Protein AF-A0A7V7GKM6-F1 (afdb_monomer_lite)

pLDDT: mean 96.66, std 5.49, range [58.34, 98.69]

Structure (mmCIF, N/CA/C/O backbone):
data_AF-A0A7V7GKM6-F1
#
_entry.id   AF-A0A7V7GKM6-F1
#
loop_
_atom_site.group_PDB
_atom_site.id
_atom_site.type_symbol
_atom_site.label_atom_id
_atom_site.label_alt_id
_atom_site.label_comp_id
_atom_site.label_asym_id
_atom_site.label_entity_id
_atom_site.label_seq_id
_atom_site.pdbx_PDB_ins_code
_atom_site.Cartn_x
_atom_site.Cartn_y
_atom_site.Cartn_z
_atom_site.occupancy
_atom_site.B_iso_or_equiv
_atom_site.auth_seq_id
_atom_site.auth_comp_id
_atom_site.auth_asym_id
_atom_site.auth_atom_id
_atom_site.pdbx_PDB_model_num
ATOM 1 N N . MET A 1 1 ? -10.881 -8.272 4.507 1.00 84.62 1 MET A N 1
ATOM 2 C CA . MET A 1 1 ? -11.511 -7.334 3.553 1.00 84.62 1 MET A CA 1
ATOM 3 C C . MET A 1 1 ? -10.619 -6.121 3.294 1.00 84.62 1 MET A C 1
ATOM 5 O O . MET A 1 1 ? -9.896 -6.191 2.313 1.00 84.62 1 MET A O 1
ATOM 9 N N . TYR A 1 2 ? -10.524 -5.102 4.164 1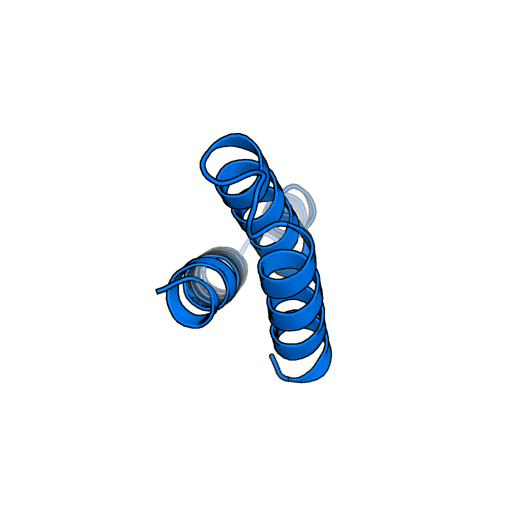.00 97.38 2 TYR A N 1
ATOM 10 C CA . TYR A 1 2 ? -9.676 -3.921 3.881 1.00 97.38 2 TYR A CA 1
ATOM 11 C C . TYR A 1 2 ? -8.169 -4.207 3.838 1.00 97.38 2 TYR A C 1
ATOM 13 O O . TYR A 1 2 ? -7.511 -3.834 2.874 1.00 97.38 2 TYR A O 1
ATOM 21 N N . TYR A 1 3 ? -7.622 -4.942 4.817 1.00 97.50 3 TYR A N 1
ATOM 22 C CA . TYR A 1 3 ? -6.189 -5.283 4.819 1.00 97.50 3 TYR A CA 1
ATOM 23 C C . TYR A 1 3 ? -5.773 -6.024 3.543 1.00 97.50 3 TYR A C 1
ATOM 25 O O . TYR A 1 3 ? -4.790 -5.662 2.913 1.00 97.50 3 TYR A O 1
ATOM 33 N N . GLN A 1 4 ? -6.554 -7.022 3.123 1.00 98.19 4 GLN A N 1
ATOM 34 C CA . GLN A 1 4 ? -6.285 -7.792 1.904 1.00 98.19 4 GLN A CA 1
ATOM 35 C C . GLN A 1 4 ? -6.413 -6.946 0.634 1.00 98.19 4 GLN A C 1
ATOM 37 O O . GLN A 1 4 ? -5.627 -7.139 -0.284 1.00 98.19 4 GLN A O 1
ATOM 42 N N . ALA A 1 5 ? -7.374 -6.020 0.574 1.00 98.44 5 ALA A N 1
ATOM 43 C CA . ALA A 1 5 ? -7.532 -5.127 -0.571 1.00 98.44 5 ALA A CA 1
ATOM 44 C C . ALA A 1 5 ? -6.330 -4.178 -0.702 1.00 98.44 5 ALA A C 1
ATOM 46 O O . ALA A 1 5 ? -5.671 -4.153 -1.740 1.00 98.44 5 ALA A O 1
ATOM 47 N N . ILE A 1 6 ? -5.981 -3.482 0.383 1.00 98.62 6 ILE A N 1
ATOM 48 C CA . ILE A 1 6 ? -4.884 -2.505 0.408 1.00 98.62 6 ILE A CA 1
ATOM 49 C C . ILE A 1 6 ? -3.531 -3.208 0.211 1.00 98.62 6 ILE A C 1
ATOM 51 O O . ILE A 1 6 ? -2.715 -2.768 -0.600 1.00 98.62 6 ILE A O 1
ATOM 55 N N . LYS A 1 7 ? -3.298 -4.343 0.887 1.00 98.38 7 LYS A N 1
ATOM 56 C CA . LYS A 1 7 ? -2.092 -5.158 0.686 1.00 98.38 7 LYS A CA 1
ATOM 57 C C . LYS A 1 7 ? -2.025 -5.739 -0.723 1.00 98.38 7 LYS A C 1
ATOM 59 O O . LYS A 1 7 ? -0.976 -5.673 -1.350 1.00 98.38 7 LYS A O 1
ATOM 64 N N . GLY A 1 8 ? -3.141 -6.227 -1.255 1.00 98.38 8 GLY A N 1
ATOM 65 C CA . GLY A 1 8 ? -3.206 -6.755 -2.613 1.00 98.38 8 GLY A CA 1
ATOM 66 C C . GLY A 1 8 ? -2.907 -5.694 -3.675 1.00 98.38 8 GLY A C 1
ATOM 67 O O . GLY A 1 8 ? -2.230 -5.994 -4.653 1.00 98.38 8 GLY A O 1
ATOM 68 N N . ALA A 1 9 ? -3.357 -4.448 -3.491 1.00 98.50 9 ALA A N 1
ATOM 69 C CA . ALA A 1 9 ? -2.999 -3.336 -4.375 1.00 98.50 9 ALA A CA 1
ATOM 70 C C . ALA A 1 9 ? -1.488 -3.051 -4.343 1.00 98.50 9 ALA A C 1
ATOM 72 O O . ALA A 1 9 ? -0.862 -2.881 -5.391 1.00 98.50 9 ALA A O 1
ATOM 73 N N . TRP A 1 10 ? -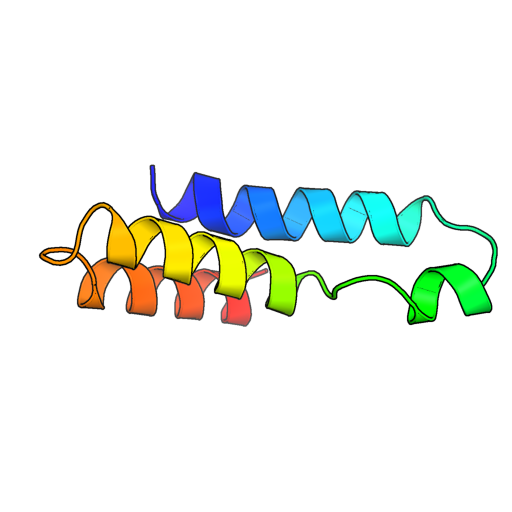0.892 -3.068 -3.149 1.00 98.62 10 TRP A N 1
ATOM 74 C CA . TRP A 1 10 ? 0.552 -2.925 -2.982 1.00 98.62 10 TRP A CA 1
ATOM 75 C C . TRP A 1 10 ? 1.333 -4.063 -3.658 1.00 98.62 10 TRP A C 1
ATOM 77 O O . TRP A 1 10 ? 2.256 -3.803 -4.430 1.00 98.62 10 TRP A O 1
ATOM 87 N N . GLU A 1 11 ? 0.952 -5.320 -3.405 1.00 98.38 11 GLU A N 1
ATOM 88 C CA . GLU A 1 11 ? 1.631 -6.515 -3.926 1.00 98.38 11 GLU A CA 1
ATOM 89 C C . GLU A 1 11 ? 1.564 -6.572 -5.452 1.00 98.38 11 GLU A C 1
ATOM 91 O O . GLU A 1 11 ? 2.601 -6.707 -6.099 1.00 98.38 11 GLU A O 1
ATOM 96 N N . LYS A 1 12 ? 0.382 -6.342 -6.036 1.00 98.44 12 LYS A N 1
ATOM 97 C CA . LYS A 1 12 ? 0.208 -6.286 -7.495 1.00 98.44 12 LYS A CA 1
ATOM 98 C C . LYS A 1 12 ? 1.088 -5.219 -8.136 1.00 98.44 12 LYS A C 1
ATOM 100 O O . LYS A 1 12 ? 1.718 -5.478 -9.159 1.00 98.44 12 LYS A O 1
ATOM 105 N N . GLN A 1 13 ? 1.164 -4.028 -7.538 1.00 98.38 13 GLN A N 1
ATOM 106 C CA . GLN A 1 13 ? 1.997 -2.960 -8.084 1.00 98.38 13 GLN A CA 1
ATOM 107 C C . GLN A 1 13 ? 3.491 -3.284 -7.960 1.00 98.38 13 GLN A C 1
ATOM 109 O O . GLN A 1 13 ? 4.262 -2.991 -8.874 1.00 98.38 13 GLN A O 1
ATOM 114 N N . LYS A 1 14 ? 3.911 -3.921 -6.861 1.00 97.94 14 LYS A N 1
ATOM 115 C CA . LYS A 1 14 ? 5.291 -4.393 -6.681 1.00 97.94 14 LYS A CA 1
ATOM 116 C C . LYS A 1 14 ? 5.660 -5.460 -7.709 1.00 97.94 14 LYS A C 1
ATOM 118 O O . LYS A 1 14 ? 6.730 -5.376 -8.305 1.00 97.94 14 LYS A O 1
ATOM 123 N N . GLU A 1 15 ? 4.789 -6.438 -7.933 1.00 98.19 15 GLU A N 1
ATOM 124 C CA . GLU A 1 15 ? 4.982 -7.479 -8.947 1.00 98.19 15 GLU A CA 1
ATOM 125 C C . GLU A 1 15 ? 5.067 -6.882 -10.352 1.00 98.19 15 GLU A C 1
ATOM 127 O O . GLU A 1 15 ? 5.995 -7.200 -11.097 1.00 98.19 15 GLU A O 1
ATOM 132 N N . TYR A 1 16 ? 4.170 -5.950 -10.682 1.00 97.62 16 TYR A N 1
ATOM 133 C CA . TYR A 1 16 ? 4.206 -5.237 -11.954 1.00 97.62 16 TYR A CA 1
ATOM 134 C C . TYR A 1 16 ? 5.526 -4.485 -12.148 1.00 97.62 16 TYR A C 1
ATOM 136 O O . TYR A 1 16 ? 6.204 -4.703 -13.149 1.00 97.62 16 TYR A O 1
ATOM 144 N N . ILE A 1 17 ? 5.955 -3.677 -11.172 1.00 97.56 17 ILE A N 1
ATOM 145 C CA . ILE A 1 17 ? 7.253 -2.987 -11.214 1.00 97.56 17 ILE A CA 1
ATOM 146 C C . ILE A 1 17 ? 8.396 -3.982 -11.420 1.00 97.56 17 ILE A C 1
ATOM 148 O O . ILE A 1 17 ? 9.265 -3.751 -12.257 1.00 97.56 17 ILE A O 1
ATOM 152 N N . ASN A 1 18 ? 8.403 -5.096 -10.688 1.00 96.94 18 ASN A N 1
ATOM 153 C CA . ASN A 1 18 ? 9.458 -6.103 -10.794 1.00 96.94 18 ASN A CA 1
ATOM 154 C C . ASN A 1 18 ? 9.497 -6.786 -12.168 1.00 96.94 18 ASN A C 1
ATOM 156 O O . ASN A 1 18 ? 10.572 -7.208 -12.586 1.00 96.94 18 ASN A O 1
ATOM 160 N N . SER A 1 19 ? 8.366 -6.851 -12.874 1.00 97.75 19 SER A N 1
ATOM 161 C CA . SER A 1 19 ? 8.280 -7.394 -14.235 1.00 97.75 19 SER A CA 1
ATOM 162 C C . SER A 1 19 ? 8.823 -6.456 -15.323 1.00 97.75 19 SER A C 1
ATOM 164 O O . SER A 1 19 ? 9.062 -6.897 -16.443 1.00 97.75 19 SER A O 1
ATOM 166 N N . ILE A 1 20 ? 9.038 -5.171 -15.016 1.00 97.75 20 ILE A N 1
ATOM 167 C CA . ILE A 1 20 ? 9.549 -4.190 -15.980 1.00 97.75 20 ILE A CA 1
ATOM 168 C C . ILE A 1 20 ? 11.080 -4.282 -16.046 1.00 97.75 20 ILE A C 1
ATOM 170 O O . ILE A 1 20 ? 11.770 -4.093 -15.040 1.00 97.75 20 ILE A O 1
ATOM 174 N N . GLU A 1 21 ? 11.622 -4.516 -17.239 1.00 97.12 21 GLU A N 1
ATOM 175 C CA . GLU A 1 21 ? 13.073 -4.551 -17.471 1.00 97.12 21 GLU A CA 1
ATOM 176 C C . GLU A 1 21 ? 13.661 -3.153 -17.710 1.00 97.12 21 GLU A C 1
ATOM 178 O O . GLU A 1 21 ? 14.713 -2.827 -17.159 1.00 97.12 21 GLU A O 1
ATOM 183 N N . ASP A 1 22 ? 12.967 -2.305 -18.480 1.00 97.00 22 ASP A N 1
ATOM 184 C CA . ASP A 1 22 ? 13.433 -0.953 -18.803 1.00 97.00 22 ASP A CA 1
ATOM 185 C C . ASP A 1 22 ? 13.387 -0.043 -17.555 1.00 97.00 22 ASP A C 1
ATOM 187 O O . ASP A 1 22 ? 12.306 0.213 -17.007 1.00 97.00 22 ASP A O 1
ATOM 191 N N . PRO A 1 23 ? 14.534 0.484 -17.087 1.00 94.62 23 PRO A N 1
ATOM 192 C CA . PRO A 1 23 ? 14.589 1.309 -15.885 1.00 94.62 23 PRO A CA 1
ATOM 193 C C . PRO A 1 23 ? 13.835 2.640 -16.023 1.00 94.62 23 PRO A C 1
ATOM 195 O O . PRO A 1 23 ? 13.290 3.122 -15.030 1.00 94.62 23 PRO A O 1
ATOM 198 N N . ASN A 1 24 ? 13.751 3.217 -17.225 1.00 95.75 24 ASN A N 1
ATOM 199 C CA . ASN A 1 24 ? 13.015 4.460 -17.463 1.00 95.75 24 ASN A CA 1
ATOM 200 C C . ASN A 1 24 ? 11.508 4.216 -17.361 1.00 95.75 24 ASN A C 1
ATOM 202 O O . ASN A 1 24 ? 10.789 4.987 -16.725 1.00 95.75 24 ASN A O 1
ATOM 206 N N . VAL A 1 25 ? 11.033 3.099 -17.920 1.00 94.50 25 VAL A N 1
ATOM 207 C CA . VAL A 1 25 ? 9.632 2.683 -17.774 1.00 94.50 25 VAL A CA 1
ATOM 208 C C . VAL A 1 25 ? 9.330 2.377 -16.306 1.00 94.50 25 VAL A C 1
ATOM 210 O O . VAL A 1 25 ? 8.332 2.858 -15.772 1.00 94.50 25 VAL A O 1
ATOM 213 N N . 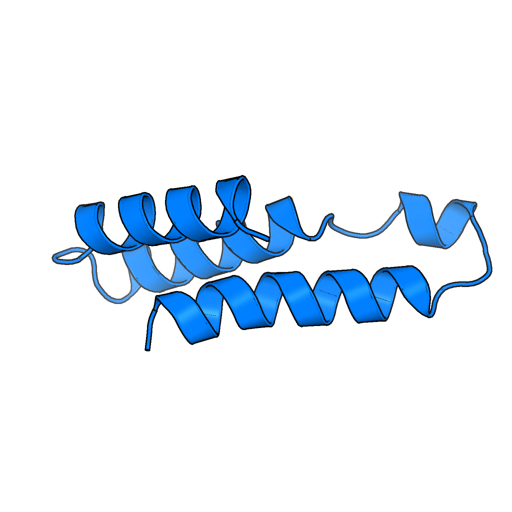LYS A 1 26 ? 10.223 1.668 -15.608 1.00 94.69 26 LYS A N 1
ATOM 214 C CA . LYS A 1 26 ? 10.073 1.325 -14.184 1.00 94.69 26 LYS A CA 1
ATOM 215 C C . LYS A 1 26 ? 9.941 2.549 -13.274 1.00 94.69 26 LYS A C 1
ATOM 217 O O . LYS A 1 26 ? 9.179 2.512 -12.315 1.00 94.69 26 LYS A O 1
ATOM 222 N N . GLN A 1 27 ? 10.660 3.631 -13.563 1.00 92.44 27 GLN A N 1
ATOM 223 C CA . GLN A 1 27 ? 10.579 4.880 -12.794 1.00 92.44 27 GLN A CA 1
ATOM 224 C C . GLN A 1 27 ? 9.334 5.715 -13.120 1.00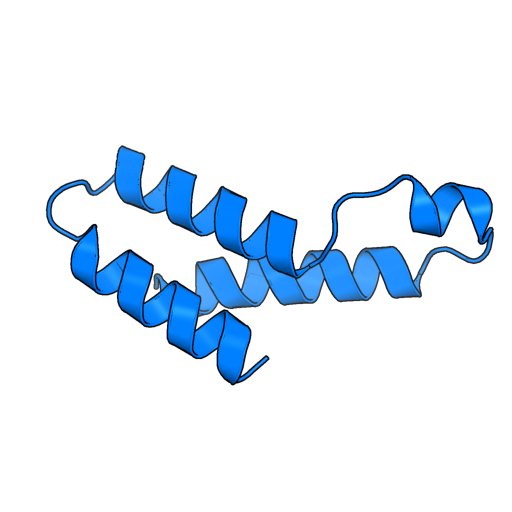 92.44 27 GLN A C 1
ATOM 226 O O . GLN A 1 27 ? 8.959 6.583 -12.337 1.00 92.44 27 GLN A O 1
ATOM 231 N N . SER A 1 28 ? 8.691 5.457 -14.261 1.00 95.62 28 SER A N 1
ATOM 232 C CA . SER A 1 28 ? 7.518 6.210 -14.718 1.00 95.62 28 SER A CA 1
ATOM 233 C C . SER A 1 28 ? 6.185 5.726 -14.132 1.00 95.62 28 SER A C 1
ATOM 235 O O . SER A 1 28 ? 5.166 6.394 -14.302 1.00 95.62 28 SER A O 1
ATOM 237 N N . VAL A 1 29 ? 6.166 4.575 -13.451 1.00 95.38 29 VAL A N 1
ATOM 238 C CA . VAL A 1 29 ? 4.934 3.963 -12.927 1.00 95.38 29 VAL A CA 1
ATOM 239 C C . VAL A 1 29 ? 4.696 4.297 -11.450 1.00 95.38 29 VAL A C 1
ATOM 241 O O . VAL A 1 29 ? 5.612 4.641 -10.705 1.00 95.38 29 VAL A O 1
ATOM 244 N N . GLN A 1 30 ? 3.440 4.175 -11.011 1.00 95.56 30 GLN A N 1
ATOM 245 C CA . GLN A 1 30 ? 3.037 4.382 -9.617 1.00 95.56 30 GLN A CA 1
ATOM 246 C C . GLN A 1 30 ? 3.817 3.465 -8.662 1.00 95.56 30 GLN A C 1
ATOM 248 O O . GLN A 1 30 ? 4.058 2.303 -8.971 1.00 95.56 30 GLN A O 1
ATOM 253 N N . THR A 1 31 ? 4.176 3.949 -7.473 1.00 97.81 31 THR A N 1
ATOM 254 C CA . THR A 1 31 ? 4.843 3.116 -6.460 1.00 97.81 31 THR A CA 1
ATOM 255 C C . THR A 1 31 ? 3.854 2.175 -5.756 1.00 97.81 31 THR A C 1
ATOM 257 O O . THR A 1 31 ? 2.661 2.484 -5.692 1.00 97.81 31 THR A O 1
ATOM 260 N N . PRO A 1 32 ? 4.312 1.067 -5.141 1.00 98.25 32 PRO A N 1
ATOM 261 C CA . PRO A 1 32 ? 3.443 0.200 -4.341 1.00 98.25 32 PRO A CA 1
ATOM 262 C C . PRO A 1 32 ? 2.752 0.945 -3.193 1.00 98.25 32 PRO A C 1
ATOM 264 O O . PRO A 1 32 ? 1.560 0.761 -2.957 1.00 98.25 32 PRO A O 1
ATOM 267 N N . THR A 1 33 ? 3.469 1.862 -2.533 1.00 98.06 33 THR A N 1
ATOM 268 C CA . THR A 1 33 ? 2.902 2.780 -1.532 1.00 98.06 33 THR A CA 1
ATOM 269 C C . THR A 1 33 ? 1.789 3.634 -2.125 1.00 98.06 33 THR A C 1
ATOM 271 O O . THR A 1 33 ? 0.720 3.739 -1.535 1.00 98.06 33 THR A O 1
ATOM 274 N N . GLY A 1 34 ? 2.006 4.205 -3.313 1.00 98.19 34 GLY A N 1
ATOM 275 C CA . GLY A 1 34 ? 0.983 4.977 -4.009 1.00 98.19 34 GLY A CA 1
ATOM 276 C C . GLY A 1 34 ? -0.260 4.146 -4.328 1.00 98.19 34 GLY A C 1
ATOM 277 O O . GLY A 1 34 ? -1.370 4.649 -4.173 1.00 98.19 34 GLY A O 1
ATOM 278 N N . ALA A 1 35 ? -0.089 2.889 -4.748 1.00 98.50 35 ALA A N 1
ATOM 279 C CA . ALA A 1 35 ? -1.201 1.985 -5.043 1.00 98.50 35 ALA A CA 1
ATOM 280 C C . ALA A 1 35 ? -2.006 1.638 -3.780 1.00 98.50 35 ALA A C 1
ATOM 282 O O . ALA A 1 35 ? -3.233 1.718 -3.794 1.00 98.50 35 ALA A O 1
ATOM 283 N N . ALA A 1 36 ? -1.322 1.335 -2.672 1.00 98.62 36 ALA A N 1
ATOM 284 C CA . ALA A 1 36 ? -1.952 1.100 -1.373 1.00 98.62 36 ALA A CA 1
ATOM 285 C C . ALA A 1 36 ? -2.758 2.317 -0.893 1.00 98.62 36 ALA A C 1
ATOM 287 O O . ALA A 1 36 ? -3.912 2.174 -0.493 1.00 98.62 36 ALA A O 1
ATOM 288 N N . THR A 1 37 ? -2.176 3.519 -0.969 1.00 98.62 37 THR A N 1
ATOM 289 C CA . THR A 1 37 ? -2.858 4.760 -0.577 1.00 98.62 37 THR A CA 1
ATOM 290 C C . THR A 1 37 ? -4.074 5.033 -1.456 1.00 98.62 37 THR A C 1
ATOM 292 O O . THR A 1 37 ? -5.133 5.356 -0.930 1.00 98.62 37 THR A O 1
ATOM 295 N N . GLY A 1 38 ? -3.958 4.862 -2.778 1.00 98.62 38 GLY A N 1
ATOM 296 C CA . GLY A 1 38 ? -5.083 5.053 -3.698 1.00 98.62 38 GLY A CA 1
ATOM 297 C C . GLY A 1 38 ? -6.248 4.105 -3.409 1.00 98.62 38 GLY A C 1
ATOM 298 O O . GLY A 1 38 ? -7.401 4.533 -3.381 1.00 98.62 38 GLY A O 1
ATOM 299 N N . GLU A 1 39 ? -5.949 2.837 -3.118 1.00 98.69 39 GLU A N 1
ATOM 300 C CA . GLU A 1 39 ? -6.967 1.856 -2.738 1.00 98.69 39 GLU A CA 1
ATOM 301 C C . GLU A 1 39 ? -7.610 2.188 -1.384 1.00 98.69 39 GLU A C 1
ATOM 303 O O . GLU A 1 39 ? -8.829 2.113 -1.247 1.00 98.69 39 GLU A O 1
ATOM 308 N N . ALA A 1 40 ? -6.823 2.625 -0.396 1.00 98.62 40 ALA A N 1
ATOM 309 C CA . ALA A 1 40 ? -7.354 3.080 0.888 1.00 98.62 40 ALA A CA 1
ATOM 310 C C . ALA A 1 40 ? -8.283 4.296 0.725 1.00 98.62 40 ALA A C 1
ATOM 312 O O . ALA A 1 40 ? -9.371 4.308 1.295 1.00 98.62 40 ALA A O 1
ATOM 313 N N . THR A 1 41 ? -7.909 5.277 -0.104 1.00 98.69 41 THR A N 1
ATOM 314 C CA . THR A 1 41 ? -8.762 6.434 -0.414 1.00 98.69 41 THR A CA 1
ATOM 315 C C . THR A 1 41 ? -10.074 6.009 -1.069 1.00 98.69 41 THR A C 1
ATOM 317 O O . THR A 1 41 ? -11.135 6.482 -0.665 1.00 98.69 41 THR A O 1
ATOM 320 N N . ARG A 1 42 ? -10.037 5.081 -2.035 1.00 98.69 42 ARG A N 1
ATOM 321 C CA . ARG A 1 42 ? -11.253 4.534 -2.657 1.00 98.69 42 ARG A CA 1
ATOM 322 C C . ARG A 1 42 ? -12.173 3.895 -1.613 1.00 98.69 42 ARG A C 1
ATOM 324 O O . ARG A 1 42 ? -13.364 4.187 -1.585 1.00 98.69 42 ARG A O 1
ATOM 331 N N . LEU A 1 43 ? -11.616 3.071 -0.726 1.00 98.50 43 LEU A N 1
ATOM 332 C CA . LEU A 1 43 ? -12.372 2.399 0.334 1.00 98.50 43 LEU A CA 1
ATOM 333 C C . LEU A 1 43 ? -12.986 3.386 1.336 1.00 98.50 43 LEU A C 1
ATOM 335 O O . LEU A 1 43 ? -14.115 3.170 1.764 1.00 98.50 43 LEU A O 1
ATOM 339 N N . GLN A 1 44 ? -12.281 4.471 1.672 1.00 98.56 44 GLN A N 1
ATOM 340 C CA . GLN A 1 44 ? -12.792 5.544 2.537 1.00 98.56 44 GLN A CA 1
ATOM 341 C C . GLN A 1 44 ? -13.950 6.307 1.891 1.00 98.56 44 GLN A C 1
ATOM 343 O O . GLN A 1 44 ? -14.883 6.704 2.580 1.00 98.56 44 GLN A O 1
ATOM 348 N N . MET A 1 45 ? -13.911 6.509 0.570 1.00 98.19 45 MET A N 1
ATOM 349 C CA . MET A 1 45 ? -15.023 7.129 -0.158 1.00 98.19 45 MET A CA 1
ATOM 350 C C . MET A 1 45 ? -16.267 6.234 -0.177 1.00 98.19 45 MET A C 1
ATOM 352 O O . MET A 1 45 ? -17.384 6.743 -0.142 1.00 98.19 45 MET A O 1
ATOM 356 N N . GLU A 1 46 ? -16.078 4.916 -0.245 1.00 98.38 46 GLU A N 1
ATOM 357 C CA . GLU A 1 46 ? -17.167 3.932 -0.264 1.00 98.38 46 GLU A CA 1
ATOM 358 C C . GLU A 1 46 ? -17.738 3.635 1.128 1.00 98.38 46 GLU A C 1
ATOM 360 O O . GLU A 1 46 ? -18.920 3.324 1.235 1.00 98.38 46 GLU A O 1
ATOM 365 N N . ASN A 1 47 ? -16.910 3.737 2.173 1.00 97.69 47 ASN A N 1
ATOM 366 C CA . ASN A 1 47 ? -17.244 3.379 3.555 1.00 97.69 47 ASN A CA 1
ATOM 367 C C . ASN A 1 47 ? -16.712 4.473 4.507 1.00 97.69 47 ASN A C 1
ATOM 369 O O . ASN A 1 47 ? -15.727 4.256 5.224 1.00 97.69 47 ASN A O 1
ATOM 373 N N . PRO A 1 48 ? -17.289 5.690 4.481 1.00 97.62 48 PRO A N 1
ATOM 374 C CA . PRO A 1 48 ? -16.784 6.824 5.257 1.00 97.62 48 PRO A CA 1
ATOM 375 C C . PRO A 1 48 ? -16.798 6.587 6.777 1.00 97.62 48 PRO A C 1
ATOM 377 O O . PRO A 1 48 ? -15.953 7.132 7.487 1.00 97.62 48 PRO A O 1
ATOM 380 N N . GLU A 1 49 ? -17.709 5.754 7.282 1.00 98.25 49 GLU A N 1
ATOM 381 C CA . GLU A 1 49 ? -17.793 5.337 8.686 1.00 98.25 49 GLU A CA 1
ATOM 382 C C . GLU A 1 49 ? -16.573 4.533 9.158 1.00 98.25 49 GLU A C 1
ATOM 384 O O . GLU A 1 49 ? -16.216 4.586 10.334 1.00 98.25 49 GLU A O 1
ATOM 389 N N . ASP A 1 5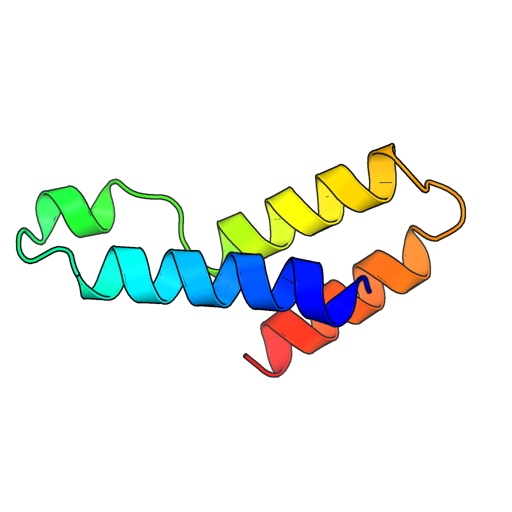0 ? -15.891 3.854 8.234 1.00 98.44 50 ASP A N 1
ATOM 390 C CA . ASP A 1 50 ? -14.729 3.011 8.514 1.00 98.44 50 ASP A CA 1
ATOM 391 C C . ASP A 1 50 ? -13.403 3.754 8.289 1.00 98.44 50 ASP A C 1
ATOM 393 O O . ASP A 1 50 ? -12.329 3.150 8.337 1.00 98.44 50 ASP A O 1
ATOM 397 N N . SER A 1 51 ? -13.435 5.069 8.049 1.00 98.00 51 SER A N 1
ATOM 398 C CA . SER A 1 51 ? -12.260 5.820 7.593 1.00 98.00 51 SER A CA 1
ATOM 399 C C . SER A 1 51 ? -11.045 5.698 8.524 1.00 98.00 51 SER A C 1
ATOM 401 O O . SER A 1 51 ? -9.922 5.522 8.044 1.00 98.00 51 SER A O 1
ATOM 403 N N . GLU A 1 52 ? -11.251 5.731 9.845 1.00 98.31 52 GLU A N 1
ATOM 404 C CA . GLU A 1 52 ? -10.173 5.547 10.831 1.00 98.31 52 GLU A CA 1
ATOM 405 C C . GLU A 1 52 ? -9.613 4.119 10.833 1.00 98.31 52 GLU A C 1
ATOM 407 O O . GLU A 1 52 ? -8.402 3.915 10.956 1.00 98.31 52 GLU A O 1
ATOM 412 N N . LEU A 1 53 ? -10.476 3.112 10.677 1.00 98.44 53 LEU A N 1
ATOM 413 C CA . LEU A 1 53 ? -10.054 1.717 10.565 1.00 98.44 53 LEU A CA 1
ATOM 414 C C . LEU A 1 53 ? -9.224 1.513 9.294 1.00 98.44 53 LEU A C 1
ATOM 416 O O . LEU A 1 53 ? -8.161 0.893 9.345 1.00 98.44 53 LEU A O 1
ATOM 420 N N . ILE A 1 54 ? -9.684 2.062 8.169 1.00 98.69 54 ILE A N 1
ATOM 421 C CA . ILE A 1 54 ? -9.001 1.984 6.877 1.00 98.69 54 ILE A CA 1
ATOM 422 C C . ILE A 1 54 ? -7.632 2.674 6.945 1.00 98.69 54 ILE A C 1
ATOM 424 O O . ILE A 1 54 ? -6.649 2.094 6.486 1.00 98.69 54 ILE A O 1
ATOM 428 N N . ASP A 1 55 ? -7.530 3.847 7.577 1.00 98.50 55 ASP A N 1
ATOM 429 C CA . ASP A 1 55 ? -6.251 4.549 7.770 1.00 98.50 55 AS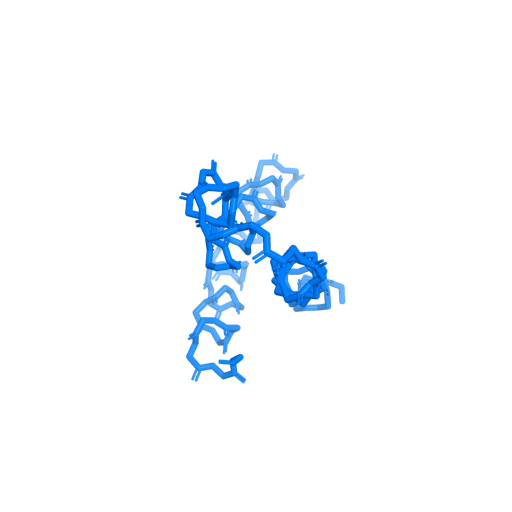P A CA 1
ATOM 430 C C . ASP A 1 55 ? -5.278 3.752 8.659 1.00 98.50 55 ASP A C 1
ATOM 432 O O . ASP A 1 55 ? -4.098 3.595 8.333 1.00 98.50 55 ASP A O 1
ATOM 436 N N . ASN A 1 56 ? -5.768 3.163 9.753 1.00 98.31 56 ASN A N 1
ATOM 437 C CA . ASN A 1 56 ? -4.954 2.300 10.611 1.00 98.31 56 ASN A CA 1
ATOM 438 C C . ASN A 1 56 ? -4.455 1.052 9.873 1.00 98.31 56 ASN A C 1
ATOM 440 O O . ASN A 1 56 ? -3.305 0.644 10.045 1.00 98.31 56 ASN A O 1
ATOM 444 N N . ILE A 1 57 ? -5.296 0.451 9.032 1.00 98.44 57 ILE A N 1
ATOM 445 C CA . ILE A 1 57 ? -4.907 -0.682 8.192 1.00 98.44 57 ILE A CA 1
ATOM 446 C C . ILE A 1 57 ? -3.887 -0.246 7.140 1.00 98.44 57 ILE A C 1
ATOM 448 O O . ILE A 1 57 ? -2.893 -0.946 6.957 1.00 98.44 57 ILE A O 1
ATOM 452 N N . LEU A 1 58 ? -4.077 0.906 6.489 1.00 98.62 58 LEU A N 1
ATOM 453 C CA . LEU A 1 58 ? -3.093 1.462 5.564 1.00 98.62 58 LEU A CA 1
ATOM 454 C C . LEU A 1 58 ? -1.739 1.617 6.261 1.00 98.62 58 LEU A C 1
ATOM 456 O O . LEU A 1 58 ? -0.741 1.136 5.739 1.00 98.62 58 LEU A O 1
ATOM 460 N N . LYS A 1 59 ? -1.690 2.190 7.469 1.00 98.31 59 LYS A N 1
ATOM 461 C CA . LYS A 1 59 ? -0.448 2.296 8.256 1.00 98.31 59 LYS A CA 1
ATOM 462 C C . LYS A 1 59 ? 0.180 0.935 8.550 1.00 98.31 59 LYS A C 1
ATOM 464 O O . LYS A 1 59 ? 1.390 0.791 8.407 1.00 98.31 59 LYS A O 1
ATOM 469 N N . GLN A 1 60 ? -0.609 -0.071 8.933 1.00 97.88 60 GLN A N 1
ATOM 470 C CA . GLN A 1 60 ? -0.097 -1.432 9.150 1.00 97.88 60 GLN A CA 1
ATOM 471 C C . GLN A 1 60 ? 0.513 -2.021 7.879 1.00 97.88 60 GLN A C 1
ATOM 473 O O . GLN A 1 60 ? 1.568 -2.642 7.933 1.00 97.88 60 GLN A O 1
ATOM 478 N N . VAL A 1 61 ? -0.142 -1.808 6.742 1.00 97.75 61 VAL A N 1
ATOM 479 C CA . VAL A 1 61 ? 0.317 -2.239 5.425 1.00 97.75 61 VAL A CA 1
ATOM 480 C C . VAL A 1 61 ? 1.601 -1.485 5.051 1.00 97.75 61 VAL A C 1
ATOM 482 O O . VAL A 1 61 ? 2.600 -2.112 4.749 1.00 97.75 61 VAL A O 1
ATOM 485 N N . LEU A 1 62 ? 1.672 -0.161 5.191 1.00 96.94 62 LEU A N 1
ATOM 486 C CA . LEU A 1 62 ? 2.884 0.610 4.875 1.00 96.94 62 LEU A CA 1
ATOM 487 C C . LEU A 1 62 ? 4.074 0.326 5.808 1.00 96.94 62 LEU A C 1
ATOM 489 O O . LEU A 1 62 ? 5.216 0.457 5.379 1.00 96.94 62 LEU A O 1
ATOM 493 N N . ASN A 1 63 ? 3.814 -0.066 7.058 1.00 95.62 63 ASN A N 1
ATOM 494 C CA . ASN A 1 63 ? 4.852 -0.411 8.034 1.00 95.62 63 ASN A CA 1
ATOM 495 C C . ASN A 1 63 ? 5.246 -1.900 8.008 1.00 95.62 63 ASN A C 1
ATOM 497 O O . ASN A 1 63 ? 6.296 -2.253 8.541 1.00 95.62 63 ASN A O 1
ATOM 501 N N . GLY A 1 64 ? 4.384 -2.771 7.471 1.00 83.19 64 GLY A N 1
ATOM 502 C CA . GLY A 1 64 ? 4.514 -4.233 7.523 1.00 83.19 64 GLY A CA 1
ATOM 503 C C . GLY A 1 64 ? 4.546 -4.935 6.161 1.00 83.19 64 GLY A C 1
ATOM 504 O O . GLY A 1 64 ? 4.606 -6.166 6.130 1.00 83.19 64 GLY A O 1
ATOM 505 N N . ASN A 1 65 ? 4.472 -4.179 5.064 1.00 58.34 65 ASN A N 1
ATOM 506 C CA . ASN A 1 65 ? 4.725 -4.640 3.696 1.00 58.34 65 ASN A CA 1
ATOM 507 C C . ASN A 1 65 ? 6.202 -4.557 3.314 1.00 58.34 65 ASN A C 1
ATOM 509 O O . ASN A 1 65 ? 6.843 -3.535 3.641 1.00 58.34 65 ASN A O 1
#

Secondary structure (DSSP, 8-state):
-HHHHHHHHHHHHHHHHHH---HHHHHHSPPHHHHHHHHHHHHHHH-GGGHHHHHHHHHHHHHH-

Organism: Enterococcus faecium (NCBI:txid1352)

Foldseek 3Di:
DLLCQLLVQLVVQVVVLVPDPDVVVSVVDDHSLRSSVVSLVVVCVVCVVCNVVSVVSSVCSVVPD

Sequence (65 aa):
MYYQAIKGAWEKQKEYINSIEDPNVKQSVQTPTGAATGEATRLQMENPEDSELIDNILKQVLNGN

Radius of gyration: 12.73 Å; chains: 1; bounding box: 32×15×30 Å